Protein AF-A0A1M6B1Y8-F1 (afdb_monomer)

Secondary structure (DSSP, 8-state):
--SS--HHHHHHHHHHHHHHHHHHHHHHHHHH--S--STTT-HHHHHHHHHHHHHHHHHHHHHHH-

Foldseek 3Di:
DDPPDDPVVVVVVVVVVVVVVVVVVVVVCVVVVHQQDDCVSPVPVVVVVVVVVVVVVVVVVVVVVD

Sequence (66 aa):
MIINHNMNAMNASRQMEANNVAAGKSIEKLSSGLRINKAGDDAAGLAISEKMRGQIRGLQQASRNA

Solvent-accessible surface area (backbone atoms only — not comparable to full-atom values): 3944 Å² total; per-residue (Å²): 137,72,86,92,58,59,66,67,60,53,49,52,50,53,53,50,52,53,50,51,54,52,51,51,54,50,50,54,31,64,73,68,74,36,96,63,88,47,59,91,74,35,48,67,62,48,54,52,51,52,52,49,52,50,49,53,53,51,51,54,50,54,63,71,74,106

Structure (mmCIF, N/CA/C/O backbone):
data_AF-A0A1M6B1Y8-F1
#
_entry.id   AF-A0A1M6B1Y8-F1
#
loop_
_atom_site.group_PDB
_atom_site.id
_atom_site.type_symbol
_atom_site.label_atom_id
_atom_site.label_alt_id
_atom_site.label_comp_id
_atom_site.label_asym_id
_atom_site.label_entity_id
_atom_site.label_seq_id
_atom_site.pdbx_PDB_ins_code
_atom_site.Cartn_x
_atom_site.Cartn_y
_atom_site.Cartn_z
_atom_site.occupancy
_atom_site.B_iso_or_equiv
_atom_site.auth_seq_id
_atom_site.auth_comp_id
_atom_site.auth_asym_id
_atom_site.auth_atom_id
_atom_site.pdbx_PDB_model_num
ATOM 1 N N . MET A 1 1 ? 28.310 -4.349 -32.886 1.00 56.00 1 MET A N 1
ATOM 2 C CA . MET A 1 1 ? 27.087 -3.535 -32.717 1.00 56.00 1 MET A CA 1
ATOM 3 C C . MET A 1 1 ? 25.915 -4.424 -33.103 1.00 56.00 1 MET A C 1
ATOM 5 O O . MET A 1 1 ? 25.885 -4.874 -34.238 1.00 56.00 1 MET A O 1
ATOM 9 N N . ILE A 1 2 ? 25.047 -4.802 -32.163 1.00 61.38 2 ILE A N 1
ATOM 10 C CA . ILE A 1 2 ? 23.932 -5.721 -32.444 1.00 61.38 2 ILE A CA 1
ATOM 11 C C . ILE A 1 2 ? 22.686 -4.865 -32.685 1.00 61.38 2 ILE A C 1
ATOM 13 O O . ILE A 1 2 ? 22.246 -4.171 -31.776 1.00 61.38 2 ILE A O 1
ATOM 17 N N . ILE A 1 3 ? 22.151 -4.890 -33.908 1.00 68.06 3 ILE A N 1
ATOM 18 C CA . ILE A 1 3 ? 21.017 -4.050 -34.342 1.00 68.06 3 ILE A CA 1
ATOM 19 C C . ILE A 1 3 ? 19.658 -4.643 -33.913 1.00 68.06 3 ILE A C 1
ATOM 21 O O . ILE A 1 3 ? 18.691 -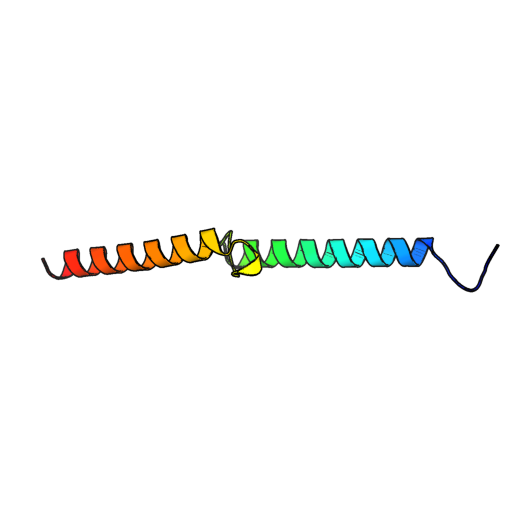3.910 -33.744 1.00 68.06 3 ILE A O 1
ATOM 25 N N . ASN A 1 4 ? 19.589 -5.953 -33.648 1.00 72.88 4 ASN A N 1
ATOM 26 C CA . ASN A 1 4 ? 18.330 -6.659 -33.360 1.00 72.88 4 ASN A CA 1
ATOM 27 C C . ASN A 1 4 ? 17.722 -6.383 -31.980 1.00 72.88 4 ASN A C 1
ATOM 29 O O . ASN A 1 4 ? 16.535 -6.625 -31.780 1.00 72.88 4 ASN A O 1
ATOM 33 N N . HIS A 1 5 ? 18.510 -5.913 -31.015 1.00 77.31 5 HIS A N 1
ATOM 34 C CA . HIS A 1 5 ? 18.019 -5.630 -29.671 1.00 77.31 5 HIS A CA 1
ATOM 35 C C . HIS A 1 5 ? 18.569 -4.299 -29.162 1.00 77.31 5 HIS A C 1
ATOM 37 O O . HIS A 1 5 ? 19.775 -4.044 -29.183 1.00 77.31 5 HIS A O 1
ATOM 43 N N . ASN A 1 6 ? 17.675 -3.443 -28.673 1.00 86.25 6 ASN A N 1
ATOM 44 C CA . ASN A 1 6 ? 18.053 -2.184 -28.052 1.00 86.25 6 ASN A CA 1
ATOM 45 C C . ASN A 1 6 ? 17.955 -2.323 -26.530 1.00 86.25 6 ASN A C 1
ATOM 47 O O . ASN A 1 6 ? 16.913 -2.076 -25.924 1.00 86.25 6 ASN A O 1
ATOM 51 N N . MET A 1 7 ? 19.060 -2.747 -25.916 1.00 87.81 7 MET A N 1
ATOM 52 C CA . MET A 1 7 ? 19.155 -2.961 -24.467 1.00 87.81 7 MET A CA 1
ATOM 53 C C . MET A 1 7 ? 18.863 -1.686 -23.663 1.00 87.81 7 MET A C 1
ATOM 55 O O . MET A 1 7 ? 18.243 -1.766 -22.605 1.00 87.81 7 MET A O 1
ATOM 59 N N . ASN A 1 8 ? 19.236 -0.512 -24.185 1.00 90.19 8 ASN A N 1
ATOM 60 C CA . ASN A 1 8 ? 18.971 0.773 -23.534 1.00 90.19 8 ASN A CA 1
ATOM 61 C C . ASN A 1 8 ? 17.476 1.101 -23.538 1.00 90.19 8 ASN A C 1
ATOM 63 O O . ASN A 1 8 ? 16.933 1.478 -22.503 1.00 90.19 8 ASN A O 1
ATOM 67 N N . ALA A 1 9 ? 16.797 0.899 -24.672 1.00 90.62 9 ALA A N 1
ATOM 68 C CA . ALA A 1 9 ? 15.349 1.081 -24.758 1.00 90.62 9 ALA A CA 1
ATOM 69 C C . ALA A 1 9 ? 14.596 0.089 -23.856 1.00 90.62 9 ALA A C 1
ATOM 71 O O . ALA A 1 9 ? 13.663 0.480 -23.158 1.00 90.62 9 ALA A O 1
ATOM 72 N N . MET A 1 10 ? 15.033 -1.176 -23.801 1.00 93.62 10 MET A N 1
ATOM 73 C CA . MET A 1 10 ? 14.441 -2.169 -22.895 1.00 93.62 10 MET A CA 1
ATOM 74 C C . MET A 1 10 ? 14.636 -1.803 -21.420 1.00 93.62 10 MET A C 1
ATOM 76 O O . MET A 1 10 ? 13.708 -1.958 -20.630 1.00 93.62 10 MET A O 1
ATOM 80 N N . ASN A 1 11 ? 15.810 -1.298 -21.037 1.00 94.62 11 ASN A N 1
ATOM 81 C CA . ASN A 1 11 ? 16.060 -0.837 -19.671 1.00 94.62 11 ASN A CA 1
ATOM 82 C C . ASN A 1 11 ? 15.186 0.383 -19.328 1.00 94.62 11 ASN A C 1
ATOM 84 O O . ASN A 1 11 ? 14.473 0.367 -18.326 1.00 94.62 11 ASN A O 1
ATOM 88 N N . ALA A 1 12 ? 15.143 1.383 -20.214 1.00 95.25 12 ALA A N 1
ATOM 89 C CA . ALA A 1 12 ? 14.282 2.552 -20.050 1.00 95.25 12 ALA A CA 1
ATOM 90 C C . ALA A 1 12 ? 12.800 2.162 -19.897 1.00 95.25 12 ALA A C 1
ATOM 92 O O . ALA A 1 12 ? 12.123 2.681 -19.013 1.00 95.25 12 ALA A O 1
ATOM 93 N N . SER A 1 13 ? 12.312 1.200 -20.690 1.00 95.62 13 SER A N 1
ATOM 94 C CA . SER A 1 13 ? 10.936 0.700 -20.576 1.00 95.62 13 SER A CA 1
ATOM 95 C C . SER A 1 13 ? 10.673 0.012 -19.235 1.00 95.62 13 SER A C 1
ATOM 97 O O . SER A 1 13 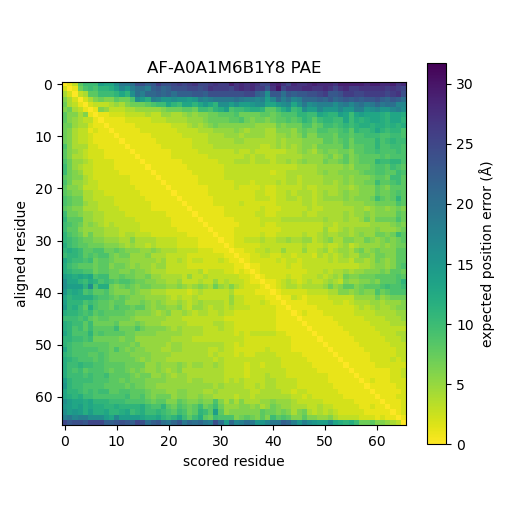? 9.628 0.252 -18.635 1.00 95.62 13 SER A O 1
ATOM 99 N N . ARG A 1 14 ? 11.610 -0.802 -18.729 1.00 96.31 14 ARG A N 1
ATOM 100 C CA . ARG A 1 14 ? 11.474 -1.442 -17.406 1.00 96.31 14 ARG A CA 1
ATOM 101 C C . ARG A 1 14 ? 11.433 -0.406 -16.284 1.00 96.31 14 ARG A C 1
ATOM 103 O O . ARG A 1 14 ? 10.606 -0.511 -15.382 1.00 96.31 14 ARG A O 1
ATOM 110 N N . GLN A 1 15 ? 12.294 0.610 -16.349 1.00 96.81 15 GLN A N 1
ATOM 111 C CA . GLN A 1 15 ? 12.296 1.688 -15.361 1.00 96.81 15 GLN A CA 1
ATOM 112 C C . GLN A 1 15 ? 11.006 2.515 -15.429 1.00 96.81 15 GLN A C 1
ATOM 114 O O . GLN A 1 15 ? 10.452 2.877 -14.393 1.00 96.81 15 GLN A O 1
ATOM 119 N N . MET A 1 16 ? 10.501 2.786 -16.637 1.00 97.19 16 MET A N 1
ATOM 120 C CA . MET A 1 16 ? 9.227 3.478 -16.833 1.00 97.19 16 MET A CA 1
ATOM 121 C C . MET A 1 16 ? 8.062 2.687 -16.227 1.00 97.19 16 MET A C 1
ATOM 123 O O . MET A 1 16 ? 7.227 3.265 -15.536 1.00 97.19 16 MET A O 1
ATOM 127 N N . GLU A 1 17 ? 8.018 1.372 -16.435 1.00 97.88 17 GLU A N 1
ATOM 128 C CA . GLU A 1 17 ? 6.991 0.504 -15.856 1.00 97.88 17 GLU A CA 1
ATOM 129 C C . GLU A 1 17 ? 7.039 0.513 -14.322 1.00 97.88 17 GLU A C 1
ATOM 131 O O . GLU A 1 17 ? 6.014 0.732 -13.673 1.00 97.88 17 GLU A O 1
ATOM 136 N N . ALA A 1 18 ? 8.231 0.386 -13.730 1.00 97.62 18 ALA A N 1
ATOM 137 C CA . ALA A 1 18 ? 8.410 0.480 -12.282 1.00 97.62 18 ALA A CA 1
ATOM 138 C C . ALA A 1 18 ? 7.939 1.838 -11.725 1.00 97.62 18 ALA A C 1
ATOM 140 O O . ALA A 1 18 ? 7.240 1.888 -10.708 1.00 97.62 18 ALA A O 1
ATOM 141 N N . ASN A 1 19 ? 8.264 2.935 -12.417 1.00 97.62 19 ASN A N 1
ATOM 142 C CA . ASN A 1 19 ? 7.831 4.281 -12.043 1.00 97.62 19 ASN A CA 1
ATOM 143 C C . ASN A 1 19 ? 6.305 4.434 -12.134 1.00 97.62 19 ASN A C 1
ATOM 145 O O . ASN A 1 19 ? 5.697 4.999 -11.226 1.00 97.62 19 ASN A O 1
ATOM 149 N N . ASN A 1 20 ? 5.674 3.894 -13.180 1.00 97.69 20 ASN A N 1
ATOM 150 C CA . ASN A 1 20 ? 4.218 3.915 -13.338 1.00 97.69 20 ASN A CA 1
ATOM 151 C C . ASN A 1 20 ? 3.515 3.132 -12.221 1.00 97.69 20 ASN A C 1
ATOM 153 O O . ASN A 1 20 ? 2.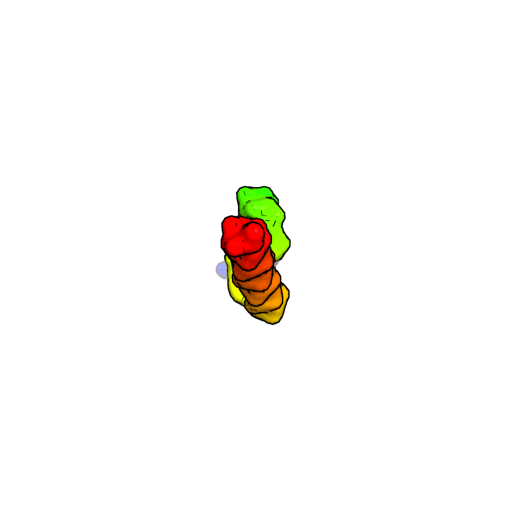534 3.615 -11.656 1.00 97.69 20 ASN A O 1
ATOM 157 N N . VAL A 1 21 ? 4.039 1.962 -11.841 1.00 96.75 21 VAL A N 1
ATOM 158 C CA . VAL A 1 21 ? 3.506 1.179 -10.713 1.00 96.75 21 VAL A CA 1
ATOM 159 C C . VAL A 1 21 ? 3.640 1.950 -9.397 1.00 96.75 21 VAL A C 1
ATOM 161 O O . VAL A 1 21 ? 2.699 1.982 -8.601 1.00 96.75 21 VAL A O 1
ATOM 164 N N . ALA A 1 22 ? 4.784 2.597 -9.156 1.00 95.69 22 ALA A N 1
ATOM 165 C CA . ALA A 1 22 ? 4.993 3.412 -7.961 1.00 95.69 22 ALA A CA 1
ATOM 166 C C . ALA A 1 22 ? 4.049 4.627 -7.918 1.00 95.69 22 ALA A C 1
ATOM 168 O O . ALA A 1 22 ? 3.430 4.886 -6.884 1.00 95.69 22 ALA A O 1
ATOM 169 N N . ALA A 1 23 ? 3.881 5.331 -9.041 1.00 96.56 23 ALA A N 1
ATOM 170 C CA . ALA A 1 23 ? 2.948 6.448 -9.163 1.00 96.56 23 ALA A CA 1
ATOM 171 C C . ALA A 1 23 ? 1.497 6.003 -8.923 1.00 96.56 23 ALA A C 1
ATOM 173 O O . ALA A 1 23 ? 0.784 6.6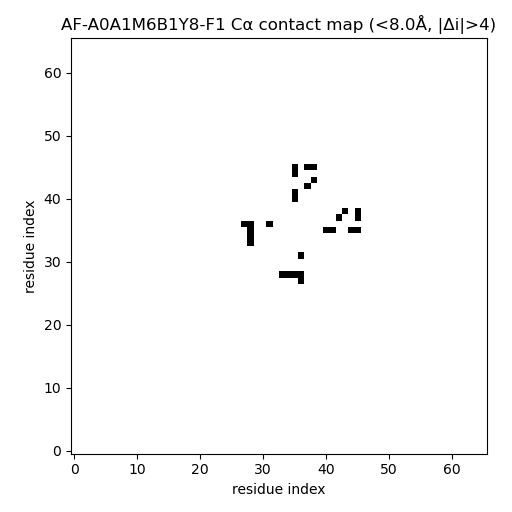43 -8.152 1.00 96.56 23 ALA A O 1
ATOM 174 N N . GLY A 1 24 ? 1.086 4.867 -9.495 1.00 96.12 24 GLY A N 1
ATOM 175 C CA . GLY A 1 24 ? -0.238 4.285 -9.273 1.00 96.12 24 GLY A CA 1
ATOM 176 C C . GLY A 1 24 ? -0.513 3.984 -7.796 1.00 96.12 24 GLY A C 1
ATOM 177 O O . GLY A 1 24 ? -1.561 4.363 -7.277 1.00 96.12 24 GLY A O 1
ATOM 178 N N . LYS A 1 25 ? 0.454 3.392 -7.080 1.00 94.19 25 LYS A N 1
ATOM 179 C CA . LYS A 1 25 ? 0.340 3.157 -5.627 1.00 94.19 25 LYS A CA 1
ATOM 180 C C . LYS A 1 25 ? 0.232 4.457 -4.825 1.00 94.19 25 LYS A C 1
ATOM 182 O O . LYS A 1 25 ? -0.508 4.510 -3.845 1.00 94.19 25 LYS A O 1
ATOM 187 N N . SER A 1 26 ? 0.965 5.500 -5.211 1.00 94.50 26 SER A N 1
ATOM 188 C CA . SER A 1 26 ? 0.874 6.811 -4.556 1.00 94.50 26 SER A CA 1
ATOM 189 C C . SER A 1 26 ? -0.500 7.445 -4.763 1.00 94.50 26 SER A C 1
ATOM 191 O O . SER A 1 26 ? -1.098 7.925 -3.804 1.00 94.50 26 SER A O 1
ATOM 193 N N . ILE A 1 27 ? -1.037 7.382 -5.984 1.00 96.31 27 ILE A N 1
ATOM 194 C CA . ILE A 1 27 ? -2.383 7.874 -6.306 1.00 96.31 27 ILE A CA 1
ATOM 195 C C . ILE A 1 27 ? -3.449 7.110 -5.511 1.00 96.31 27 ILE A C 1
ATOM 197 O O . ILE A 1 27 ? -4.353 7.730 -4.961 1.00 96.31 27 ILE A O 1
ATOM 201 N N . GLU A 1 28 ? -3.324 5.788 -5.380 1.00 95.12 28 GLU A N 1
ATOM 202 C CA . GLU A 1 28 ? -4.236 4.957 -4.580 1.00 95.12 28 GLU A CA 1
ATOM 203 C C . GLU A 1 28 ? -4.305 5.423 -3.114 1.00 95.12 28 GLU A C 1
ATOM 205 O O . GLU A 1 28 ? -5.388 5.546 -2.545 1.00 95.12 28 GLU A O 1
ATOM 210 N N . LYS A 1 29 ? -3.153 5.729 -2.503 1.00 93.69 29 LYS A N 1
ATOM 211 C CA . LYS A 1 29 ? -3.071 6.226 -1.117 1.00 93.69 29 LYS A CA 1
ATOM 212 C C . LYS A 1 29 ? -3.598 7.648 -0.968 1.00 93.69 29 LYS A C 1
ATOM 214 O O . LYS A 1 29 ? -4.267 7.952 0.015 1.00 93.69 29 LYS A O 1
ATOM 219 N N . LEU A 1 30 ? -3.327 8.513 -1.945 1.00 95.38 30 LEU A N 1
ATOM 220 C CA . LEU A 1 30 ? -3.869 9.873 -1.963 1.00 95.38 30 LEU A CA 1
ATOM 221 C C . LEU A 1 30 ? -5.394 9.859 -2.105 1.00 95.38 30 LEU A C 1
ATOM 223 O O . LEU A 1 30 ? -6.077 10.591 -1.399 1.00 95.38 30 LEU A O 1
ATOM 227 N N . SER A 1 31 ? -5.927 8.996 -2.971 1.00 95.44 31 SER A N 1
ATOM 228 C CA . SER A 1 31 ? -7.365 8.896 -3.215 1.00 95.44 31 SER A CA 1
ATOM 229 C C . SER A 1 31 ? -8.129 8.294 -2.038 1.00 95.44 31 SER A C 1
ATOM 231 O O . SER A 1 31 ? -9.271 8.684 -1.811 1.00 95.44 31 SER A O 1
ATOM 233 N N . SER A 1 32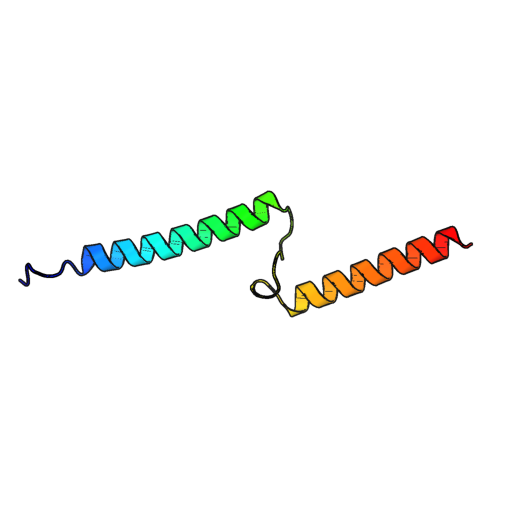 ? -7.548 7.337 -1.308 1.00 93.81 32 SER A N 1
ATOM 234 C CA . SER A 1 32 ? -8.195 6.758 -0.124 1.00 93.81 32 SER A CA 1
ATOM 235 C C . SER A 1 32 ? -8.008 7.605 1.136 1.00 93.81 32 SER A C 1
ATOM 237 O O . SER A 1 32 ? -8.767 7.457 2.093 1.00 93.81 32 SER A O 1
ATOM 239 N N . GLY A 1 33 ? -6.972 8.450 1.170 1.00 94.69 33 GLY A N 1
ATOM 240 C CA . GLY A 1 33 ? -6.528 9.155 2.372 1.00 94.69 33 GLY A CA 1
ATOM 241 C C . GLY A 1 33 ? -5.913 8.233 3.434 1.00 94.69 33 GLY A C 1
ATOM 242 O O . GLY A 1 33 ? -5.608 8.684 4.539 1.00 94.69 33 GLY A O 1
ATOM 243 N N . LEU A 1 34 ? -5.723 6.945 3.131 1.00 92.69 34 LEU A N 1
ATOM 244 C CA . LEU A 1 34 ? -5.174 5.955 4.052 1.00 92.69 34 LEU A CA 1
ATOM 245 C C . LEU A 1 34 ? -3.747 5.587 3.647 1.00 92.69 34 LEU A C 1
ATOM 247 O O . LEU A 1 34 ? -3.436 5.320 2.488 1.00 92.69 34 LEU A O 1
ATOM 251 N N . ARG A 1 35 ? -2.867 5.497 4.646 1.00 90.50 35 ARG A N 1
ATOM 252 C CA . ARG A 1 35 ? -1.483 5.044 4.443 1.00 90.50 35 ARG A CA 1
ATOM 253 C C . ARG A 1 35 ? -1.405 3.565 4.034 1.00 90.50 35 ARG A C 1
ATOM 255 O O . ARG A 1 35 ? -0.497 3.193 3.286 1.00 90.50 35 ARG A O 1
ATOM 262 N N . ILE A 1 36 ? -2.315 2.742 4.562 1.00 91.81 36 ILE A N 1
ATOM 263 C CA . ILE A 1 36 ? -2.389 1.291 4.356 1.00 91.81 36 ILE A CA 1
ATOM 264 C C . ILE A 1 36 ? -3.743 0.981 3.718 1.00 91.81 36 ILE A C 1
ATOM 266 O O . ILE A 1 36 ? -4.768 1.100 4.386 1.00 91.81 36 ILE A O 1
ATOM 270 N N . ASN A 1 37 ? -3.740 0.588 2.443 1.00 90.31 37 ASN A N 1
ATOM 271 C CA . ASN A 1 37 ? -4.964 0.234 1.715 1.00 90.31 37 ASN A CA 1
ATOM 272 C C . ASN A 1 37 ? -5.148 -1.280 1.592 1.00 90.31 37 ASN A C 1
ATOM 27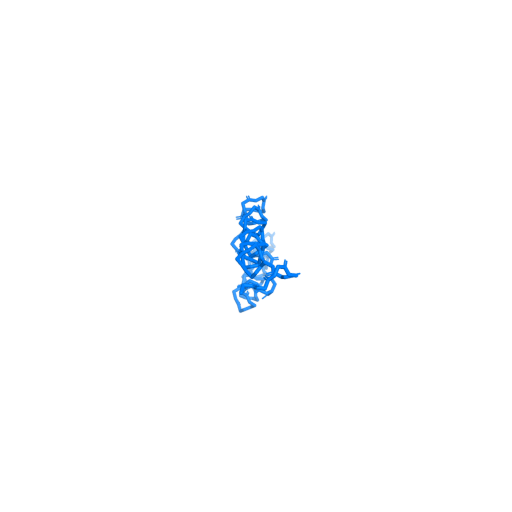4 O O . ASN A 1 37 ? -6.271 -1.777 1.578 1.00 90.31 37 ASN A O 1
ATOM 278 N N . LYS A 1 38 ? -4.041 -2.025 1.516 1.00 91.38 38 LYS A N 1
ATOM 279 C CA . LYS A 1 38 ? -4.022 -3.484 1.360 1.00 91.38 38 LYS A CA 1
ATOM 280 C C . LYS A 1 38 ? -3.022 -4.128 2.311 1.00 91.38 38 LYS A C 1
ATOM 282 O O . LYS A 1 38 ? -2.036 -3.511 2.706 1.00 91.38 38 LYS A O 1
ATOM 287 N N . ALA A 1 39 ? -3.226 -5.413 2.604 1.00 89.75 39 ALA A N 1
ATOM 288 C CA . ALA A 1 39 ? -2.314 -6.194 3.445 1.00 89.75 39 ALA A CA 1
ATOM 289 C C . ALA A 1 39 ? -0.877 -6.243 2.890 1.00 89.75 39 ALA A C 1
ATOM 291 O O . ALA A 1 39 ? 0.072 -6.347 3.658 1.00 89.75 39 ALA A O 1
ATOM 292 N N . GLY A 1 40 ? -0.710 -6.118 1.567 1.00 90.75 40 GLY A N 1
ATOM 293 C CA . GLY A 1 40 ? 0.607 -6.042 0.929 1.00 90.75 40 GLY A CA 1
ATOM 294 C C . GLY A 1 40 ? 1.376 -4.741 1.193 1.00 90.75 40 GLY A C 1
ATOM 295 O O . GLY A 1 40 ? 2.575 -4.709 0.941 1.00 90.75 40 GLY A O 1
ATOM 296 N N . ASP A 1 41 ? 0.720 -3.681 1.683 1.00 88.50 41 ASP A N 1
ATOM 297 C CA . ASP A 1 41 ? 1.404 -2.440 2.069 1.00 88.50 41 ASP A CA 1
ATOM 298 C C . ASP A 1 41 ? 2.012 -2.553 3.476 1.00 88.50 41 ASP A C 1
ATOM 300 O O . ASP A 1 41 ? 3.136 -2.109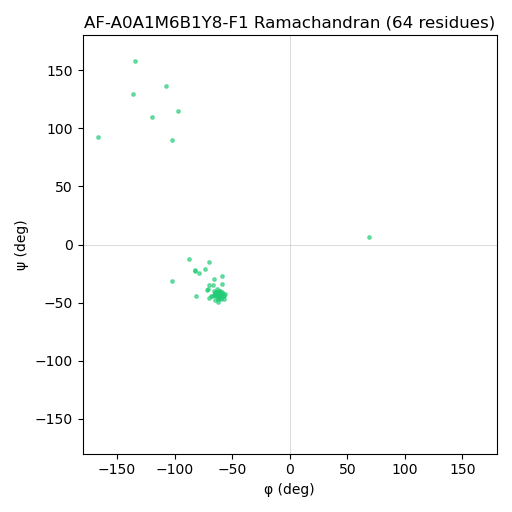 3.694 1.00 88.50 41 ASP A O 1
ATOM 304 N N . ASP A 1 42 ? 1.254 -3.116 4.426 1.00 91.56 42 ASP A N 1
ATOM 305 C CA . ASP A 1 42 ? 1.654 -3.329 5.823 1.00 91.56 42 ASP A CA 1
ATOM 306 C C . ASP A 1 42 ? 0.656 -4.283 6.509 1.00 91.56 42 ASP A C 1
ATOM 308 O O . ASP A 1 42 ? -0.390 -3.863 7.011 1.00 91.56 42 ASP A O 1
ATOM 312 N N . ALA A 1 43 ? 0.946 -5.586 6.506 1.00 93.12 43 ALA A N 1
ATOM 313 C CA . ALA A 1 43 ? 0.032 -6.592 7.048 1.00 93.12 43 ALA A CA 1
ATOM 314 C C . ALA A 1 43 ? -0.175 -6.438 8.566 1.00 93.12 43 ALA A C 1
ATOM 316 O O . ALA A 1 43 ? -1.303 -6.534 9.055 1.00 93.12 43 ALA A O 1
ATOM 317 N N . ALA A 1 44 ? 0.902 -6.164 9.310 1.00 95.38 44 ALA A N 1
ATOM 318 C CA . ALA A 1 44 ? 0.843 -5.986 10.758 1.00 95.38 44 ALA A CA 1
ATOM 319 C C . ALA A 1 44 ? 0.115 -4.685 11.123 1.00 95.38 44 ALA A C 1
ATOM 321 O O . ALA A 1 44 ? -0.783 -4.693 11.966 1.00 95.38 44 ALA A O 1
ATOM 322 N N . GLY A 1 45 ? 0.444 -3.582 10.446 1.00 94.44 45 GLY A N 1
ATOM 323 C CA . GLY A 1 45 ? -0.221 -2.296 10.625 1.00 94.44 45 GLY A CA 1
ATOM 324 C C . GLY A 1 45 ? -1.709 -2.358 10.291 1.00 94.44 45 GLY A C 1
ATOM 325 O O . GLY A 1 45 ? -2.519 -1.812 11.041 1.00 94.44 45 GLY A O 1
ATOM 326 N N . LEU A 1 46 ? -2.090 -3.081 9.232 1.00 94.44 46 LEU A N 1
ATOM 327 C CA . LEU A 1 46 ? -3.496 -3.298 8.892 1.00 94.44 46 LEU A CA 1
ATOM 328 C C . LEU A 1 46 ? -4.222 -4.063 10.005 1.00 94.44 46 LEU A C 1
ATOM 330 O O . LEU A 1 46 ? -5.260 -3.602 10.479 1.00 94.44 46 LEU A O 1
ATOM 334 N N . ALA A 1 47 ? -3.657 -5.176 10.479 1.00 94.94 47 ALA A N 1
ATOM 335 C CA . ALA A 1 47 ? -4.258 -5.983 11.541 1.00 94.94 47 ALA A CA 1
ATOM 336 C C . ALA A 1 47 ? -4.442 -5.192 12.848 1.00 94.94 47 ALA A C 1
ATOM 338 O O . ALA A 1 47 ? -5.494 -5.269 13.487 1.00 94.94 47 ALA A O 1
ATOM 339 N N . ILE A 1 48 ? -3.447 -4.382 13.227 1.00 95.19 48 ILE A N 1
ATOM 340 C CA . ILE A 1 48 ? -3.537 -3.498 14.396 1.00 95.19 48 ILE A CA 1
ATOM 341 C C . ILE A 1 48 ? -4.614 -2.428 14.175 1.00 95.19 48 ILE A C 1
ATOM 343 O O . ILE A 1 48 ? -5.416 -2.180 15.075 1.00 95.19 48 ILE A O 1
ATOM 347 N N . SER A 1 49 ? -4.677 -1.821 12.984 1.00 93.81 49 SER A N 1
ATOM 348 C CA . SER A 1 49 ? -5.677 -0.794 12.668 1.00 93.81 49 SER A CA 1
ATOM 349 C C . SER A 1 49 ? -7.110 -1.324 12.757 1.00 93.81 49 SER A C 1
ATOM 351 O O . SER A 1 49 ? -7.974 -0.660 13.331 1.00 93.81 49 SER A O 1
ATOM 353 N N . GLU A 1 50 ? -7.352 -2.554 12.299 1.00 95.12 50 GLU A N 1
ATOM 354 C CA . GLU A 1 50 ? -8.663 -3.197 12.393 1.00 95.12 50 GLU A CA 1
ATOM 355 C C . GLU A 1 50 ? -9.001 -3.593 13.833 1.00 95.12 50 GLU A C 1
ATOM 357 O O . GLU A 1 50 ? -10.123 -3.357 14.290 1.00 95.12 50 GLU A O 1
ATOM 362 N N . LYS A 1 51 ? -8.021 -4.088 14.603 1.00 96.88 51 LYS A N 1
ATOM 363 C CA . LYS A 1 51 ? -8.198 -4.333 16.043 1.00 96.88 51 LYS A CA 1
ATOM 364 C C . LYS A 1 51 ? -8.616 -3.054 16.774 1.00 96.88 51 LYS A C 1
ATOM 366 O O . LYS A 1 51 ? -9.581 -3.078 17.537 1.00 96.88 51 LYS A O 1
ATOM 371 N N . MET A 1 52 ? -7.937 -1.935 16.516 1.00 96.62 52 MET A N 1
ATOM 372 C CA . MET A 1 52 ? -8.277 -0.639 17.113 1.00 96.62 52 MET A CA 1
ATOM 373 C C . MET A 1 52 ? -9.659 -0.153 16.667 1.00 96.62 52 MET A C 1
ATOM 375 O O . MET A 1 52 ? -10.445 0.295 17.499 1.00 96.62 52 MET A O 1
ATOM 379 N N . ARG A 1 53 ? -10.006 -0.295 15.381 1.00 95.19 53 ARG A N 1
ATOM 380 C CA . ARG A 1 53 ? -11.340 0.047 14.860 1.00 95.19 53 ARG A CA 1
ATOM 381 C C . ARG A 1 53 ? -12.438 -0.749 15.576 1.00 95.19 53 ARG A C 1
ATOM 383 O O . ARG A 1 53 ? -13.476 -0.185 15.921 1.00 95.19 53 ARG A O 1
ATOM 390 N N . GLY A 1 54 ? -12.197 -2.033 15.845 1.00 97.19 54 GLY A N 1
ATOM 391 C CA . GLY A 1 54 ? -13.077 -2.884 16.648 1.00 97.19 54 GLY A CA 1
ATOM 392 C C . GLY A 1 54 ? -13.219 -2.396 18.091 1.00 97.19 54 GLY A C 1
ATOM 393 O O . GLY A 1 54 ? -14.339 -2.254 18.580 1.00 97.19 54 GLY A O 1
ATOM 394 N N . GLN A 1 55 ? -12.104 -2.066 18.750 1.00 97.25 55 GLN A N 1
ATOM 395 C CA . GLN A 1 55 ? -12.111 -1.524 20.113 1.00 97.25 55 GLN A CA 1
ATOM 396 C C . GLN A 1 55 ? -12.885 -0.205 20.205 1.00 97.25 55 GLN A C 1
ATOM 398 O O . GLN A 1 55 ? -13.729 -0.062 21.084 1.00 97.25 55 GLN A O 1
ATOM 403 N N . ILE A 1 56 ? -12.664 0.729 19.275 1.00 96.81 56 ILE A N 1
ATOM 404 C CA . ILE A 1 56 ? -13.373 2.016 19.238 1.00 96.81 56 ILE A CA 1
ATOM 405 C C . ILE A 1 56 ? -14.883 1.797 19.106 1.00 96.81 56 ILE A C 1
ATOM 407 O O . ILE A 1 56 ? -15.651 2.380 19.867 1.00 96.81 56 ILE A O 1
ATOM 411 N N . ARG A 1 57 ? -15.324 0.923 18.190 1.00 96.88 57 ARG A N 1
ATOM 412 C CA . ARG A 1 57 ? -16.752 0.587 18.037 1.00 96.88 57 ARG A CA 1
ATOM 413 C C . ARG A 1 57 ? -17.331 -0.033 19.310 1.00 96.88 57 ARG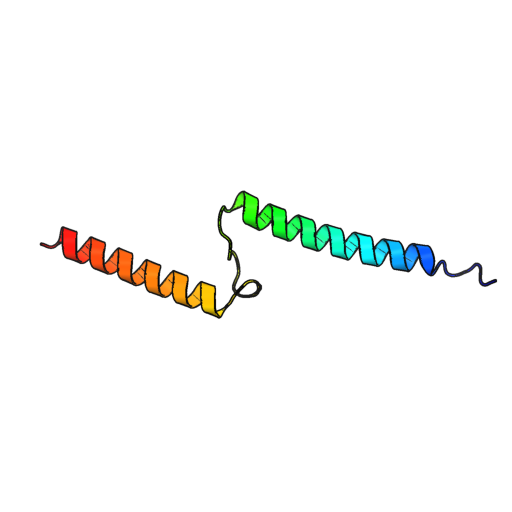 A C 1
ATOM 415 O O . ARG A 1 57 ? -18.439 0.322 19.705 1.00 96.88 57 ARG A O 1
ATOM 422 N N . GLY A 1 58 ? -16.582 -0.927 19.958 1.00 97.25 58 GLY A N 1
ATOM 423 C CA . GLY A 1 58 ? -16.976 -1.536 21.229 1.00 97.25 58 GLY A CA 1
ATOM 424 C C . GLY A 1 58 ? -17.148 -0.499 22.341 1.00 97.25 58 GLY A C 1
ATOM 425 O O . GLY A 1 58 ? -18.175 -0.490 23.014 1.00 97.25 58 GLY A O 1
ATOM 426 N N . LEU A 1 59 ? -16.194 0.425 22.478 1.00 97.31 59 LEU A N 1
ATOM 427 C CA . LEU A 1 59 ? -16.253 1.520 23.452 1.00 97.31 59 LEU A CA 1
ATOM 428 C C . LEU A 1 59 ? -17.417 2.481 23.170 1.00 97.31 59 LEU A C 1
ATOM 430 O O . LEU A 1 59 ? -18.129 2.865 24.093 1.00 97.31 59 LEU A O 1
ATOM 434 N N . GLN A 1 60 ? -17.664 2.827 21.903 1.00 96.56 60 GLN A N 1
ATOM 435 C CA . GLN A 1 60 ? -18.816 3.647 21.510 1.00 96.56 60 GLN A CA 1
ATOM 436 C C . GLN A 1 60 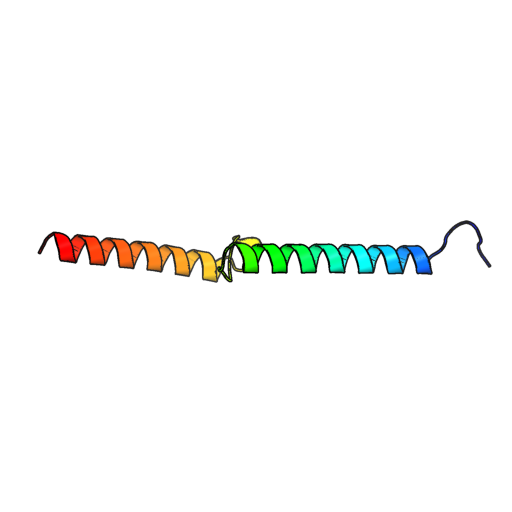? -20.145 2.970 21.855 1.00 96.56 60 GLN A C 1
ATOM 438 O O . GLN A 1 60 ? -21.074 3.636 22.303 1.00 96.56 60 GLN A O 1
ATOM 443 N N . GLN A 1 61 ? -20.252 1.652 21.669 1.00 96.75 61 GLN A N 1
ATOM 444 C CA . GLN A 1 61 ? -21.451 0.922 22.065 1.00 96.75 61 GLN A CA 1
ATOM 445 C C . GLN A 1 61 ? -21.613 0.883 23.585 1.00 96.75 61 GLN A C 1
ATOM 447 O O . GLN A 1 61 ? -22.710 1.134 24.071 1.00 96.75 61 GLN A O 1
ATOM 452 N N . ALA A 1 62 ? -20.534 0.623 24.327 1.00 96.56 62 ALA A N 1
ATOM 453 C CA . ALA A 1 62 ? -20.560 0.648 25.785 1.00 96.56 62 ALA A CA 1
ATOM 454 C C . ALA A 1 62 ? -21.019 2.016 26.314 1.00 96.56 62 ALA A C 1
ATOM 456 O O . ALA A 1 62 ? -21.878 2.069 27.184 1.00 96.56 62 ALA A O 1
ATOM 457 N N . SER A 1 63 ? -20.530 3.110 25.720 1.00 96.44 63 SER A N 1
ATOM 458 C CA . SER A 1 63 ? -20.952 4.472 26.064 1.00 96.44 63 SER A CA 1
ATOM 459 C C . SER A 1 63 ? -22.413 4.772 25.727 1.00 96.44 63 SER A C 1
ATOM 461 O O . SER A 1 63 ? -22.995 5.623 26.383 1.00 96.44 63 SER A O 1
ATOM 463 N N . ARG A 1 64 ? -22.994 4.141 24.698 1.00 95.81 64 ARG A N 1
ATOM 464 C CA . ARG A 1 64 ? -24.421 4.298 24.356 1.00 95.81 64 ARG A CA 1
ATOM 465 C C . ARG A 1 64 ? -25.344 3.476 25.251 1.00 95.81 64 ARG A C 1
ATOM 467 O O . ARG A 1 64 ? -26.527 3.780 25.327 1.00 95.81 64 ARG A O 1
ATOM 474 N N . ASN A 1 65 ? -24.819 2.406 25.840 1.00 94.94 65 ASN A N 1
ATOM 475 C CA . ASN A 1 65 ? -25.567 1.511 26.716 1.00 94.94 65 ASN A CA 1
ATOM 476 C C . ASN A 1 65 ? -25.557 1.968 28.189 1.00 94.94 65 ASN A C 1
ATOM 478 O O . ASN A 1 65 ? -26.291 1.383 28.982 1.00 94.94 65 ASN A O 1
ATOM 482 N N . ALA A 1 66 ? -24.699 2.929 28.550 1.00 78.75 66 ALA A N 1
ATOM 483 C CA . ALA A 1 66 ? -24.650 3.572 29.866 1.00 78.75 66 ALA A CA 1
ATOM 484 C C . ALA A 1 66 ? -25.628 4.752 29.929 1.00 78.75 66 ALA A C 1
ATOM 486 O O . ALA A 1 66 ? -26.215 4.950 31.014 1.00 78.75 66 ALA A O 1
#

pLDDT: mean 92.27, std 8.16, range [56.0, 97.88]

InterPro domains:
  IPR001029 Flagellin, N-terminal domain [PF00669] (3-66)
  IPR001492 Flagellin [PTHR42792] (1-66)

Radius of gyration: 22.08 Å; Cα contacts (8 Å, |Δi|>4): 14; chains: 1; bounding box: 53×16×64 Å

Organism: NCBI:txid1121302

Mean predicted aligned error: 5.91 Å